Pr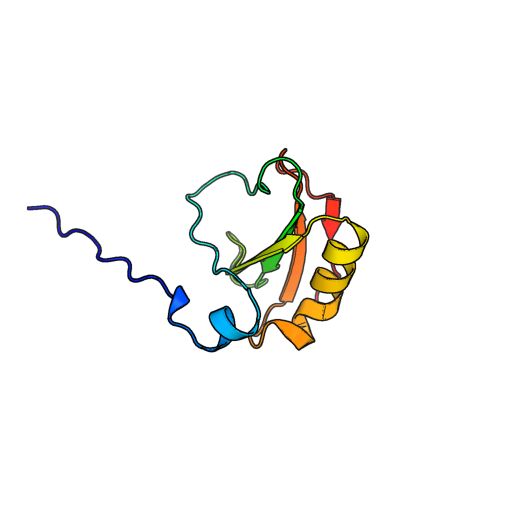otein AF-A0A956RJD8-F1 (afdb_monomer_lite)

Radius of gyration: 13.83 Å; chains: 1; bounding box: 28×50×30 Å

Secondary structure (DSSP, 8-state):
---------GGG-HHHHHHTPEE--PPSS---PPTT-EEEEEE-TTSTT--SEEEEESSHHHHHHHHHHHHHHSSS---EEEEE-TT--EEEEPPP-

Structure (mmCIF, N/CA/C/O backbone):
data_AF-A0A956RJD8-F1
#
_entry.id   AF-A0A956RJD8-F1
#
loop_
_atom_site.group_PDB
_atom_site.id
_atom_site.type_symbol
_atom_site.label_atom_id
_atom_site.label_alt_id
_atom_site.label_comp_id
_atom_site.label_asym_id
_atom_site.label_entity_id
_atom_site.label_seq_id
_atom_site.pdbx_PDB_ins_code
_atom_site.Cartn_x
_atom_site.Cartn_y
_atom_site.Cartn_z
_atom_site.occupancy
_atom_site.B_iso_or_equiv
_atom_site.auth_seq_id
_atom_site.auth_comp_id
_atom_site.auth_asym_id
_atom_site.auth_atom_id
_atom_site.pdbx_PDB_model_num
ATOM 1 N N . MET A 1 1 ? 1.121 37.788 2.520 1.00 35.91 1 MET A N 1
ATOM 2 C CA . MET A 1 1 ? 0.508 37.070 1.380 1.00 35.91 1 MET A CA 1
ATOM 3 C C . MET A 1 1 ? 1.176 35.708 1.270 1.00 35.91 1 MET A C 1
ATOM 5 O O . MET A 1 1 ? 2.293 35.634 0.779 1.00 35.91 1 MET A O 1
ATOM 9 N N . SER A 1 2 ? 0.562 34.657 1.821 1.00 36.31 2 SER A N 1
ATOM 10 C CA . SER A 1 2 ? 1.119 33.301 1.737 1.00 36.31 2 SER A CA 1
ATOM 11 C C . SER A 1 2 ? 0.730 32.703 0.386 1.00 36.31 2 SER A C 1
ATOM 13 O O . SER A 1 2 ? -0.461 32.613 0.083 1.00 36.31 2 SER A O 1
ATOM 15 N N . ARG A 1 3 ? 1.719 32.369 -0.453 1.00 36.53 3 ARG A N 1
ATOM 16 C CA . ARG A 1 3 ? 1.495 31.624 -1.697 1.00 36.53 3 ARG A CA 1
ATOM 17 C C . ARG A 1 3 ? 0.928 30.266 -1.296 1.00 36.53 3 ARG A C 1
ATOM 19 O O . ARG A 1 3 ? 1.646 29.454 -0.720 1.00 36.53 3 ARG A O 1
ATOM 26 N N . ARG A 1 4 ? -0.363 30.041 -1.558 1.00 34.31 4 ARG A N 1
ATOM 27 C CA . ARG A 1 4 ? -0.929 28.691 -1.537 1.00 34.31 4 ARG A CA 1
ATOM 28 C C . ARG A 1 4 ? -0.089 27.867 -2.506 1.00 34.31 4 ARG A C 1
ATOM 30 O O . ARG A 1 4 ? 0.005 28.201 -3.681 1.00 34.31 4 ARG A O 1
ATOM 37 N N . LEU A 1 5 ? 0.605 26.870 -1.970 1.00 28.77 5 LEU A N 1
ATOM 38 C CA . LEU A 1 5 ? 1.214 25.822 -2.769 1.00 28.77 5 LEU A CA 1
ATOM 39 C C . LEU A 1 5 ? 0.041 25.108 -3.442 1.00 28.77 5 LEU A C 1
ATOM 41 O O . LEU A 1 5 ? -0.697 24.383 -2.778 1.00 28.77 5 LEU A O 1
ATOM 45 N N . ASP A 1 6 ? -0.190 25.393 -4.720 1.00 30.06 6 ASP A N 1
ATOM 46 C CA . ASP A 1 6 ? -1.168 24.679 -5.535 1.00 30.06 6 ASP A CA 1
ATOM 47 C C . ASP A 1 6 ? -0.622 23.272 -5.795 1.00 30.06 6 ASP A C 1
ATOM 49 O O . ASP A 1 6 ? -0.036 22.978 -6.838 1.00 30.06 6 ASP A O 1
ATOM 53 N N . TRP A 1 7 ? -0.763 22.396 -4.801 1.00 33.94 7 TRP A N 1
ATOM 54 C CA . TRP A 1 7 ? -0.515 20.972 -4.958 1.00 33.94 7 TRP A CA 1
ATOM 55 C C . TRP A 1 7 ? -1.555 20.428 -5.933 1.00 33.94 7 TRP A C 1
ATOM 57 O O . TRP A 1 7 ? -2.680 20.112 -5.550 1.00 33.94 7 TRP A O 1
ATOM 67 N N . ARG A 1 8 ? -1.196 20.322 -7.214 1.00 33.97 8 ARG A N 1
ATOM 68 C CA . ARG A 1 8 ? -2.017 19.580 -8.171 1.00 33.97 8 ARG A CA 1
ATOM 69 C C . ARG A 1 8 ? -2.021 18.096 -7.785 1.00 33.97 8 ARG A C 1
ATOM 71 O O . ARG A 1 8 ? -0.972 17.573 -7.384 1.00 33.97 8 ARG A O 1
ATOM 78 N N . PRO A 1 9 ? -3.159 17.394 -7.852 1.00 38.22 9 PRO A N 1
ATOM 79 C CA . PRO A 1 9 ? -3.178 15.938 -7.800 1.00 38.22 9 PRO A CA 1
ATOM 80 C C . PRO A 1 9 ? -2.319 15.370 -8.935 1.00 38.22 9 PRO A C 1
ATOM 82 O O . PRO A 1 9 ? -2.419 15.819 -10.069 1.00 38.22 9 PRO A O 1
ATOM 85 N N . TYR A 1 10 ? -1.460 14.399 -8.624 1.00 49.44 10 TYR A N 1
ATOM 86 C CA . TYR A 1 10 ? -0.799 13.543 -9.614 1.00 49.44 10 TYR A CA 1
ATOM 87 C C . TYR A 1 10 ? -1.767 12.425 -10.031 1.00 49.44 10 TYR A C 1
ATOM 89 O O . TYR A 1 10 ? -1.402 11.572 -10.817 1.00 49.44 10 TYR A O 1
ATOM 97 N N . ASP A 1 11 ? -3.020 12.457 -9.565 1.00 49.62 11 ASP A N 1
ATOM 98 C CA . ASP A 1 11 ? -4.120 11.587 -10.002 1.00 49.62 11 ASP A CA 1
ATOM 99 C C . ASP A 1 11 ? -4.479 11.800 -11.491 1.00 49.62 11 ASP A C 1
ATOM 101 O O . ASP A 1 11 ? -5.280 11.063 -12.069 1.00 49.62 11 ASP A O 1
ATOM 105 N N . ASP A 1 12 ? -3.880 12.809 -12.131 1.00 50.25 12 ASP A N 1
ATOM 106 C CA . ASP A 1 12 ? -3.862 12.990 -13.583 1.00 50.25 12 ASP A CA 1
ATOM 107 C C . ASP A 1 12 ? -2.738 12.193 -14.281 1.00 50.25 12 ASP A C 1
ATOM 109 O O . ASP A 1 12 ? -2.661 12.219 -15.510 1.00 50.25 12 ASP A O 1
ATOM 113 N N . ASP A 1 13 ? -1.894 11.465 -13.539 1.00 59.03 13 ASP A N 1
ATOM 114 C CA . ASP A 1 13 ? -0.918 10.522 -14.086 1.00 59.03 13 ASP A CA 1
ATOM 115 C C . ASP A 1 13 ? -1.664 9.326 -14.720 1.00 59.03 13 ASP A C 1
ATOM 117 O O . ASP A 1 13 ? -2.428 8.624 -14.039 1.00 59.03 13 ASP A O 1
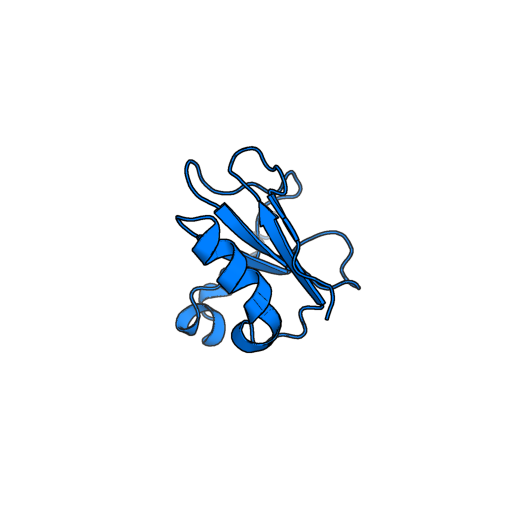ATOM 121 N N . PRO A 1 14 ? -1.481 9.074 -16.029 1.00 61.59 14 PRO A N 1
ATOM 122 C 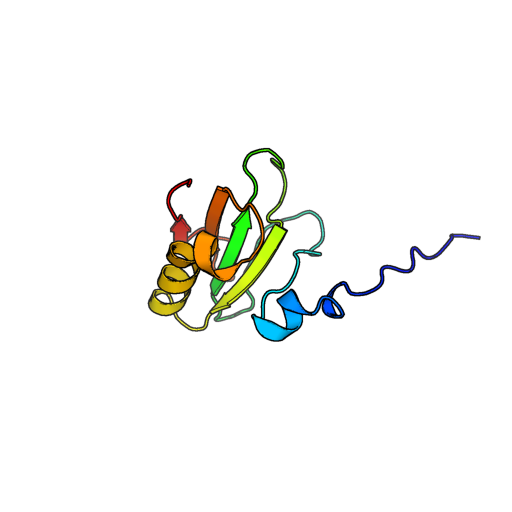CA . PRO A 1 14 ? -2.153 7.979 -16.723 1.00 61.59 14 PRO A CA 1
ATOM 123 C C . PRO A 1 14 ? -1.899 6.593 -16.110 1.00 61.59 14 PRO A C 1
ATOM 125 O O . PRO A 1 14 ? -2.768 5.726 -16.203 1.00 61.59 14 PRO A O 1
ATOM 128 N N . ILE A 1 15 ? -0.743 6.377 -15.474 1.00 59.91 15 ILE A N 1
ATOM 129 C CA . ILE A 1 15 ? -0.351 5.106 -14.854 1.00 59.91 15 ILE A CA 1
ATOM 130 C C . ILE A 1 15 ? -1.121 4.899 -13.551 1.00 59.91 15 ILE A C 1
ATOM 132 O O . ILE A 1 15 ? -1.701 3.829 -13.356 1.00 59.91 15 ILE A O 1
ATOM 136 N N . ALA A 1 16 ? -1.213 5.921 -12.696 1.00 62.31 16 ALA A N 1
ATOM 137 C CA . ALA A 1 16 ? -2.011 5.866 -11.467 1.00 62.31 16 ALA A CA 1
ATOM 138 C C . ALA A 1 16 ? -3.486 5.547 -11.775 1.00 62.31 16 ALA A C 1
ATOM 140 O O . ALA A 1 16 ? -4.083 4.657 -11.164 1.00 62.31 16 ALA A O 1
ATOM 141 N N . ARG A 1 17 ? -4.052 6.188 -12.810 1.00 66.81 17 ARG A N 1
ATOM 142 C CA . ARG A 1 17 ? -5.426 5.921 -13.274 1.00 66.81 17 ARG A CA 1
ATOM 143 C C . ARG A 1 17 ? -5.625 4.504 -13.807 1.00 66.81 17 ARG A C 1
ATOM 145 O O . ARG A 1 17 ? -6.676 3.916 -13.572 1.00 66.81 17 ARG A O 1
ATOM 152 N N . ALA A 1 18 ? -4.650 3.965 -14.536 1.00 65.00 18 ALA A N 1
ATOM 153 C CA . ALA A 1 18 ? -4.746 2.629 -15.120 1.00 65.00 18 ALA A CA 1
ATOM 154 C C . ALA A 1 18 ? -4.576 1.504 -14.084 1.00 65.00 18 ALA A C 1
ATOM 156 O O . ALA A 1 18 ? -5.141 0.426 -14.252 1.00 65.00 18 ALA A O 1
ATOM 157 N N . THR A 1 19 ? -3.800 1.746 -13.025 1.00 64.44 19 THR A N 1
ATOM 158 C CA . THR A 1 19 ? -3.393 0.721 -12.046 1.00 64.44 19 THR A CA 1
ATOM 159 C C . THR A 1 19 ? -4.149 0.797 -10.718 1.00 64.44 19 THR A C 1
ATOM 161 O O . THR A 1 19 ? -4.135 -0.168 -9.955 1.00 64.44 19 THR A O 1
ATOM 164 N N . GLY A 1 20 ? -4.821 1.918 -10.431 1.00 68.69 20 GLY A N 1
ATOM 165 C CA . GLY A 1 20 ? -5.474 2.163 -9.140 1.00 68.69 20 GLY A CA 1
ATOM 166 C C . GLY A 1 20 ? -4.493 2.476 -8.004 1.00 68.69 20 GLY A C 1
ATOM 167 O O . GLY A 1 20 ? -4.870 2.419 -6.834 1.00 68.69 20 GLY A O 1
ATOM 168 N N . ILE A 1 21 ? -3.238 2.783 -8.338 1.00 69.19 21 ILE A N 1
ATOM 169 C CA . ILE A 1 21 ? -2.186 3.151 -7.390 1.00 69.19 21 ILE A CA 1
ATOM 170 C C . ILE A 1 21 ? -2.348 4.619 -6.993 1.00 69.19 21 ILE A C 1
ATOM 172 O O . ILE A 1 21 ? -2.496 5.487 -7.850 1.00 69.19 21 ILE A O 1
ATOM 176 N N . SER A 1 22 ? -2.282 4.904 -5.692 1.00 71.75 22 SER A N 1
ATOM 177 C CA . SER A 1 22 ? -2.270 6.270 -5.160 1.00 71.75 22 SER A CA 1
ATOM 178 C C . SER A 1 22 ? -0.854 6.666 -4.768 1.00 71.75 22 SER A C 1
ATOM 180 O O . SER A 1 22 ? -0.190 5.931 -4.045 1.00 71.75 22 SER A O 1
ATOM 182 N N . PHE A 1 23 ? -0.371 7.835 -5.181 1.00 73.31 23 PHE A N 1
ATOM 183 C CA . PHE A 1 23 ? 0.885 8.353 -4.632 1.00 73.31 23 PHE A CA 1
ATOM 184 C C . PHE A 1 23 ? 0.707 8.750 -3.171 1.00 73.31 23 PHE A C 1
ATOM 186 O O . PHE A 1 23 ? -0.301 9.355 -2.794 1.00 73.31 23 PHE A O 1
ATOM 193 N N . ASN A 1 24 ? 1.703 8.449 -2.345 1.00 71.94 24 ASN A N 1
ATOM 194 C CA . ASN A 1 24 ? 1.636 8.795 -0.942 1.00 71.94 24 ASN A CA 1
ATOM 195 C C . ASN A 1 24 ? 1.828 10.303 -0.756 1.00 71.94 24 ASN A C 1
ATOM 197 O O . ASN A 1 24 ? 2.898 10.860 -0.996 1.00 71.94 24 ASN A O 1
ATOM 201 N N . ARG A 1 25 ? 0.764 10.965 -0.307 1.00 72.12 25 ARG A N 1
ATOM 202 C CA . ARG A 1 25 ? 0.744 12.389 0.053 1.00 72.12 25 ARG A CA 1
ATOM 203 C C . ARG A 1 25 ? 0.359 12.597 1.510 1.00 72.12 25 ARG A C 1
ATOM 205 O O . ARG A 1 25 ? 0.045 13.719 1.909 1.00 72.12 25 ARG A O 1
ATOM 212 N N . GLU A 1 26 ? 0.319 11.517 2.284 1.00 69.44 26 GLU A N 1
ATOM 213 C CA . GLU A 1 26 ? -0.065 11.578 3.683 1.00 69.44 26 GLU A CA 1
ATOM 214 C C . GLU A 1 26 ? 0.926 12.480 4.441 1.00 69.44 26 GLU A C 1
ATOM 216 O O . GLU A 1 26 ? 2.122 12.499 4.116 1.00 69.44 26 GLU A O 1
ATOM 221 N N . PRO A 1 27 ? 0.460 13.291 5.411 1.00 68.12 27 PRO A N 1
ATOM 222 C CA . PRO A 1 27 ? 1.336 14.098 6.252 1.00 68.12 27 PRO A CA 1
ATOM 223 C C . PRO A 1 27 ? 2.444 13.266 6.903 1.00 68.12 27 PRO A C 1
ATOM 225 O O . PRO A 1 27 ? 2.369 12.045 6.983 1.00 68.12 27 PRO A O 1
ATOM 228 N N . ALA A 1 28 ? 3.496 13.938 7.382 1.00 66.06 28 ALA A N 1
ATOM 229 C CA . ALA A 1 28 ? 4.480 13.264 8.231 1.00 66.06 28 ALA A CA 1
ATOM 230 C C . ALA A 1 28 ? 3.780 12.589 9.404 1.00 66.06 28 ALA A C 1
ATOM 232 O O . ALA A 1 28 ? 2.997 13.246 10.090 1.00 66.06 28 ALA A O 1
ATOM 233 N N . GLY A 1 29 ? 4.059 11.310 9.628 1.00 69.56 29 GLY A N 1
ATOM 234 C CA . GLY A 1 29 ? 3.413 10.569 10.693 1.00 69.56 29 GLY A CA 1
ATOM 235 C C . GLY A 1 29 ? 3.335 9.081 10.414 1.00 69.56 29 GLY A C 1
ATOM 236 O O . GLY A 1 29 ? 4.011 8.545 9.539 1.00 69.56 29 GLY A O 1
ATOM 237 N N . GLU A 1 30 ? 2.512 8.430 11.220 1.00 78.00 30 GLU A N 1
ATOM 238 C CA . GLU A 1 30 ? 2.318 6.992 11.190 1.00 78.00 30 GLU A CA 1
ATOM 239 C C . GLU A 1 30 ? 1.573 6.563 9.925 1.00 78.00 30 GLU A C 1
ATOM 241 O O . GLU A 1 30 ? 0.529 7.119 9.581 1.00 78.00 30 GLU A O 1
ATOM 246 N N . LEU A 1 31 ? 2.120 5.558 9.249 1.00 83.69 31 LEU A N 1
ATOM 247 C CA . LEU A 1 31 ? 1.514 4.941 8.081 1.00 83.69 31 LEU A CA 1
ATOM 248 C C . LEU A 1 31 ? 0.398 4.012 8.540 1.00 83.69 31 LEU A C 1
ATOM 250 O O . LEU A 1 31 ? 0.657 3.073 9.284 1.00 83.69 31 LEU A O 1
ATOM 254 N N . ARG A 1 32 ? -0.841 4.278 8.125 1.00 87.12 32 ARG A N 1
ATOM 255 C CA . ARG A 1 32 ? -2.012 3.491 8.523 1.00 87.12 32 ARG A CA 1
ATOM 256 C C . ARG A 1 32 ? -2.917 3.241 7.332 1.00 87.12 32 ARG A C 1
ATOM 258 O O . ARG A 1 32 ? -3.114 4.117 6.490 1.00 87.12 32 ARG A O 1
ATOM 265 N N . ALA A 1 33 ? -3.507 2.055 7.289 1.00 88.00 33 ALA A N 1
ATOM 266 C CA . ALA A 1 33 ? -4.596 1.781 6.369 1.00 88.00 33 ALA A CA 1
ATOM 267 C C . ALA A 1 33 ? -5.900 2.463 6.832 1.00 88.00 33 ALA A C 1
ATOM 269 O O . ALA A 1 33 ? -6.061 2.776 8.016 1.00 88.00 33 ALA A O 1
ATOM 270 N N . PRO A 1 34 ? -6.870 2.673 5.927 1.00 87.56 34 PRO A N 1
ATOM 271 C CA . PRO A 1 34 ? -8.237 2.993 6.315 1.00 87.56 34 PRO A CA 1
ATOM 272 C C . PRO A 1 34 ? -8.828 1.904 7.219 1.00 87.56 34 PRO A C 1
ATOM 274 O O . PRO A 1 34 ? -8.438 0.739 7.143 1.00 87.56 34 PRO A O 1
ATOM 277 N N . ALA A 1 35 ? -9.811 2.273 8.044 1.00 89.12 35 ALA A N 1
ATOM 278 C CA . ALA A 1 35 ? -10.478 1.331 8.939 1.00 89.12 35 ALA A CA 1
ATOM 279 C C . ALA A 1 35 ? -11.001 0.105 8.172 1.00 89.12 35 ALA A C 1
ATOM 281 O O . ALA A 1 35 ? -11.683 0.247 7.157 1.00 89.12 35 ALA A O 1
ATOM 282 N N . SER A 1 36 ? -10.723 -1.093 8.698 1.00 86.06 36 SER A N 1
ATOM 283 C CA . SER A 1 36 ? -11.088 -2.377 8.065 1.00 86.06 36 SER A CA 1
ATOM 284 C C . SER A 1 36 ? -10.453 -2.645 6.688 1.00 86.06 36 SER A C 1
ATOM 286 O O . SER A 1 36 ? -10.951 -3.494 5.949 1.00 86.06 36 SER A O 1
ATOM 288 N N . ALA A 1 37 ? -9.360 -1.961 6.342 1.00 91.62 37 ALA A N 1
ATOM 289 C CA . ALA A 1 37 ? -8.569 -2.220 5.143 1.00 91.62 37 ALA A CA 1
ATOM 290 C C . ALA A 1 37 ? -7.112 -2.557 5.495 1.00 91.62 37 ALA A C 1
ATOM 292 O O . ALA A 1 37 ? -6.654 -2.392 6.626 1.00 91.62 37 ALA A O 1
ATOM 293 N N . LEU A 1 38 ? -6.380 -3.031 4.493 1.00 92.69 38 LEU A N 1
ATOM 294 C CA . LEU A 1 38 ? -4.929 -3.139 4.508 1.00 92.69 38 LEU A CA 1
ATOM 295 C C . LEU A 1 38 ? -4.362 -2.205 3.457 1.00 92.69 38 LEU A C 1
ATOM 297 O O . LEU A 1 38 ? -4.908 -2.115 2.360 1.00 92.69 38 LEU A O 1
ATOM 301 N N . ARG A 1 39 ? -3.237 -1.571 3.758 1.00 92.75 39 ARG A N 1
ATOM 302 C CA . ARG A 1 39 ? -2.551 -0.690 2.822 1.00 92.75 39 ARG A CA 1
ATOM 303 C C . ARG A 1 39 ? -1.208 -1.271 2.449 1.00 92.75 39 ARG A C 1
ATOM 305 O O . ARG A 1 39 ? -0.363 -1.505 3.309 1.00 92.75 39 ARG A O 1
ATOM 312 N N . VAL A 1 40 ? -1.020 -1.507 1.159 1.00 90.06 40 VAL A N 1
ATOM 313 C CA . VAL A 1 40 ? 0.263 -1.888 0.579 1.00 90.06 40 VAL A CA 1
ATOM 314 C C . VAL A 1 40 ? 1.006 -0.615 0.234 1.00 90.06 40 VAL A C 1
ATOM 316 O O . VAL A 1 40 ? 0.515 0.160 -0.571 1.00 90.06 40 VAL A O 1
ATOM 319 N N . TYR A 1 41 ? 2.175 -0.413 0.818 1.00 88.75 41 TYR A N 1
ATOM 320 C CA . TYR A 1 41 ? 3.073 0.696 0.542 1.00 88.75 41 TYR A CA 1
ATOM 321 C C . TYR A 1 41 ? 4.251 0.207 -0.299 1.00 88.75 41 TYR A C 1
ATOM 323 O O . TYR A 1 41 ? 4.843 -0.819 0.037 1.00 88.75 41 TYR A O 1
ATOM 331 N N . ALA A 1 42 ? 4.607 0.935 -1.357 1.00 87.00 42 ALA A N 1
ATOM 332 C CA . ALA A 1 42 ? 5.807 0.671 -2.151 1.00 87.00 42 ALA A CA 1
ATOM 333 C C . ALA A 1 42 ? 6.900 1.699 -1.841 1.00 87.00 42 ALA A C 1
ATOM 335 O O . ALA A 1 42 ? 6.615 2.885 -1.654 1.00 87.00 42 ALA A O 1
ATOM 336 N N . TRP A 1 43 ? 8.145 1.239 -1.788 1.00 84.94 43 TRP A N 1
ATOM 337 C CA . TRP A 1 43 ? 9.275 1.988 -1.244 1.00 84.94 43 TRP A CA 1
ATOM 338 C C . TRP A 1 43 ? 10.421 2.069 -2.241 1.00 84.94 43 TRP A C 1
ATOM 340 O O . TRP A 1 43 ? 10.613 1.136 -3.020 1.00 84.94 43 TRP A O 1
ATOM 350 N N . HIS A 1 44 ? 11.206 3.142 -2.146 1.00 82.94 44 HIS A N 1
ATOM 351 C CA . HIS A 1 44 ? 12.578 3.140 -2.639 1.00 82.94 44 HIS A CA 1
ATOM 352 C C . HIS A 1 44 ? 13.551 3.071 -1.455 1.00 82.94 44 HIS A C 1
ATOM 354 O O . HIS A 1 44 ? 13.330 3.740 -0.446 1.00 82.94 44 HIS A O 1
ATOM 360 N N . ILE A 1 45 ? 14.606 2.266 -1.554 1.00 71.06 45 ILE A N 1
ATOM 361 C CA . ILE A 1 45 ? 15.610 2.046 -0.504 1.00 71.06 45 ILE A CA 1
ATOM 362 C C . ILE A 1 45 ? 16.528 3.262 -0.321 1.00 71.06 45 ILE A C 1
ATOM 364 O O . ILE A 1 45 ? 17.143 3.419 0.729 1.00 71.06 45 ILE A O 1
ATOM 368 N N . ASP A 1 46 ? 16.609 4.135 -1.327 1.00 68.75 46 ASP A N 1
ATOM 369 C CA . ASP A 1 46 ? 17.360 5.392 -1.293 1.00 68.75 46 ASP A CA 1
ATOM 370 C C . ASP A 1 46 ? 16.529 6.590 -0.785 1.00 68.75 46 ASP A C 1
ATOM 372 O O . ASP A 1 46 ? 17.098 7.620 -0.416 1.00 68.75 46 ASP A O 1
ATOM 376 N N . HIS A 1 47 ? 15.200 6.452 -0.680 1.00 54.59 47 HIS A N 1
ATOM 377 C CA . HIS A 1 47 ? 14.285 7.453 -0.118 1.00 54.59 47 HIS A CA 1
ATOM 378 C C . HIS A 1 47 ? 13.800 7.039 1.280 1.00 54.59 47 HIS A C 1
ATOM 380 O O . HIS A 1 47 ? 12.633 6.715 1.503 1.00 54.59 47 HIS A O 1
ATOM 386 N N . ASP A 1 48 ? 14.726 7.097 2.234 1.00 55.22 48 ASP A N 1
ATOM 387 C CA . ASP A 1 48 ? 14.662 6.489 3.573 1.00 55.22 48 ASP A CA 1
ATOM 388 C C . ASP A 1 48 ? 13.662 7.118 4.572 1.00 55.22 48 ASP A C 1
ATOM 390 O O . ASP A 1 48 ? 13.819 7.003 5.784 1.00 55.22 48 ASP A O 1
ATOM 394 N N . GLU A 1 49 ? 12.614 7.801 4.107 1.00 65.00 49 GLU A N 1
ATOM 395 C CA . GLU A 1 49 ? 11.619 8.378 5.022 1.00 65.00 49 GLU A CA 1
ATOM 396 C C . GLU A 1 49 ? 10.177 8.004 4.696 1.00 65.00 49 GLU A C 1
ATOM 398 O O . GLU A 1 49 ? 9.348 8.017 5.611 1.00 65.00 49 GLU A O 1
ATOM 403 N N . ARG A 1 50 ? 9.829 7.689 3.433 1.00 76.00 50 ARG A N 1
ATOM 404 C CA . ARG A 1 50 ? 8.420 7.492 3.050 1.00 76.00 50 ARG A CA 1
ATOM 405 C C . ARG A 1 50 ? 8.192 6.542 1.884 1.00 76.00 50 ARG A C 1
ATOM 407 O O . ARG A 1 50 ? 8.960 6.553 0.926 1.00 76.00 50 ARG A O 1
ATOM 414 N N . PRO A 1 51 ? 7.055 5.828 1.894 1.00 81.50 51 PRO A N 1
ATOM 415 C CA . PRO A 1 51 ? 6.633 5.094 0.725 1.00 81.50 51 PRO A CA 1
ATOM 416 C C . PRO A 1 51 ? 6.192 6.065 -0.359 1.00 81.50 51 PRO A C 1
ATOM 418 O O . PRO A 1 51 ? 5.626 7.119 -0.073 1.00 81.50 51 PRO A O 1
ATOM 421 N N . VAL A 1 52 ? 6.452 5.682 -1.600 1.00 80.62 52 VAL A N 1
ATOM 422 C CA . VAL A 1 52 ? 6.222 6.467 -2.816 1.00 80.62 52 VAL A CA 1
ATOM 423 C C . VAL A 1 52 ? 4.746 6.460 -3.173 1.00 80.62 52 VAL A C 1
ATOM 425 O O . VAL A 1 52 ? 4.153 7.479 -3.528 1.00 80.62 52 VAL A O 1
ATOM 428 N N . CYS A 1 53 ? 4.137 5.287 -3.059 1.00 81.69 53 CYS A N 1
ATOM 429 C CA . CYS A 1 53 ? 2.755 5.050 -3.407 1.00 81.69 53 CYS A CA 1
ATOM 430 C C . CYS A 1 53 ? 2.158 3.952 -2.534 1.00 81.69 53 CYS A C 1
ATOM 432 O O . CYS A 1 53 ? 2.860 3.259 -1.789 1.00 81.69 53 CYS A O 1
ATOM 434 N N . PHE A 1 54 ? 0.840 3.830 -2.611 1.00 87.31 54 PHE A N 1
ATOM 435 C CA . PHE A 1 54 ? 0.086 2.831 -1.899 1.00 87.31 54 PHE A CA 1
ATOM 436 C C . PHE A 1 54 ? -1.129 2.329 -2.680 1.00 87.31 54 PHE A C 1
ATOM 438 O O . PHE A 1 54 ? -1.648 2.995 -3.580 1.00 87.31 54 PHE A O 1
ATOM 445 N N . VAL A 1 55 ? -1.589 1.142 -2.295 1.00 86.44 55 VAL A N 1
ATOM 446 C CA . VAL A 1 55 ? -2.834 0.521 -2.755 1.00 86.44 55 VAL A CA 1
ATOM 447 C C . VAL A 1 55 ? -3.542 -0.090 -1.558 1.00 86.44 55 VAL A C 1
ATOM 449 O O . VAL A 1 55 ? -2.928 -0.815 -0.776 1.00 86.44 55 VAL A O 1
ATOM 452 N N . ASP A 1 56 ? -4.842 0.162 -1.443 1.00 90.00 56 ASP A N 1
ATOM 453 C CA . ASP A 1 56 ? -5.670 -0.460 -0.417 1.00 90.00 56 ASP A CA 1
ATOM 454 C C . ASP A 1 56 ? -6.207 -1.820 -0.891 1.00 90.00 56 ASP A C 1
ATOM 456 O O . ASP A 1 56 ? -6.563 -2.021 -2.056 1.00 90.00 56 ASP A O 1
ATOM 460 N N . ALA A 1 57 ? -6.260 -2.772 0.032 1.00 88.25 57 ALA A N 1
ATOM 461 C CA . ALA A 1 57 ? -6.754 -4.121 -0.172 1.00 88.25 57 ALA A CA 1
ATOM 462 C C . ALA A 1 57 ? -7.719 -4.509 0.953 1.00 88.25 57 ALA A C 1
ATOM 464 O O . ALA A 1 57 ? -7.547 -4.146 2.114 1.00 88.25 57 ALA A O 1
ATOM 465 N N . ASP A 1 58 ? -8.729 -5.291 0.593 1.00 92.31 58 ASP A N 1
ATOM 466 C CA . ASP A 1 58 ? -9.780 -5.787 1.485 1.00 92.31 58 ASP A CA 1
ATOM 467 C C . ASP A 1 58 ? -9.375 -7.048 2.264 1.00 92.31 58 ASP A C 1
ATOM 469 O O . ASP A 1 58 ? -9.992 -7.402 3.266 1.00 92.31 58 ASP A O 1
ATOM 473 N N . THR A 1 59 ? -8.338 -7.752 1.807 1.00 92.25 59 THR A N 1
ATOM 474 C CA . THR A 1 59 ? -7.891 -9.022 2.383 1.00 92.25 59 THR A CA 1
ATOM 475 C C . THR A 1 59 ? -6.372 -9.130 2.398 1.00 92.25 59 THR A C 1
ATOM 477 O O . THR A 1 59 ? -5.678 -8.649 1.499 1.00 92.25 59 THR A O 1
ATOM 480 N N . LEU A 1 60 ? -5.837 -9.846 3.393 1.00 93.94 60 LEU A N 1
ATOM 481 C CA . LEU A 1 60 ? -4.394 -10.085 3.505 1.00 93.94 60 LEU A CA 1
ATOM 482 C C . LEU A 1 60 ? -3.838 -10.876 2.316 1.00 93.94 60 LEU A C 1
ATOM 484 O O . LEU A 1 60 ? -2.728 -10.608 1.867 1.00 93.94 60 LEU A O 1
ATOM 488 N N . ALA A 1 61 ? -4.607 -11.829 1.784 1.00 93.81 61 ALA A N 1
ATOM 489 C CA . ALA A 1 61 ? -4.205 -12.599 0.611 1.00 93.81 61 ALA A CA 1
ATOM 490 C C . ALA A 1 61 ? -4.008 -11.694 -0.616 1.00 93.81 61 ALA A C 1
ATOM 492 O O . ALA A 1 61 ? -2.979 -11.782 -1.285 1.00 93.81 61 ALA A O 1
ATOM 493 N N . ARG A 1 62 ? -4.951 -10.774 -0.866 1.00 89.75 62 ARG A N 1
ATOM 494 C CA . ARG A 1 62 ? -4.839 -9.778 -1.936 1.00 89.75 62 ARG A CA 1
ATOM 495 C C . ARG A 1 62 ? -3.679 -8.817 -1.692 1.00 89.75 62 ARG A C 1
ATOM 497 O O . ARG A 1 62 ? -2.903 -8.572 -2.608 1.00 89.75 62 ARG A O 1
ATOM 504 N N . ALA A 1 63 ? -3.533 -8.312 -0.467 1.00 90.56 63 ALA A N 1
ATOM 505 C CA . ALA A 1 63 ? -2.458 -7.390 -0.110 1.00 90.56 63 ALA A CA 1
ATOM 506 C C . ALA A 1 63 ? -1.066 -8.002 -0.348 1.00 90.56 63 ALA A C 1
ATOM 508 O O . ALA A 1 63 ? -0.192 -7.345 -0.906 1.00 90.56 63 ALA A O 1
ATOM 509 N N . ARG A 1 64 ? -0.878 -9.281 0.007 1.00 92.50 64 ARG A N 1
ATOM 510 C CA . ARG A 1 64 ? 0.360 -10.029 -0.267 1.00 92.50 64 ARG A CA 1
ATOM 511 C C . ARG A 1 64 ? 0.612 -10.197 -1.758 1.00 92.50 64 ARG A C 1
ATOM 513 O O . ARG A 1 64 ? 1.697 -9.876 -2.217 1.00 92.50 64 ARG A O 1
ATOM 520 N N . ALA A 1 65 ? -0.399 -10.627 -2.514 1.00 88.38 65 ALA A N 1
ATOM 521 C CA . ALA A 1 65 ? -0.272 -10.786 -3.961 1.00 88.38 65 ALA A CA 1
ATOM 522 C C . ALA A 1 65 ? 0.104 -9.466 -4.660 1.00 88.38 65 ALA A C 1
ATOM 524 O O . ALA A 1 65 ? 0.914 -9.470 -5.582 1.00 88.38 65 ALA A O 1
ATOM 525 N N . ILE A 1 66 ? -0.448 -8.336 -4.198 1.00 85.50 66 ILE A N 1
ATOM 526 C CA . ILE A 1 66 ? -0.056 -7.006 -4.676 1.00 85.50 66 ILE A CA 1
ATOM 527 C C . ILE A 1 66 ? 1.404 -6.737 -4.311 1.00 85.50 66 ILE A C 1
ATOM 529 O O . ILE A 1 66 ? 2.183 -6.460 -5.215 1.00 85.50 66 ILE A O 1
ATOM 533 N N . ALA A 1 67 ? 1.776 -6.857 -3.031 1.00 87.88 67 ALA A N 1
ATOM 534 C CA . ALA A 1 67 ? 3.127 -6.580 -2.535 1.00 87.88 67 ALA A CA 1
ATOM 535 C C . ALA A 1 67 ? 4.213 -7.403 -3.253 1.00 87.88 67 ALA A C 1
ATOM 537 O O . ALA A 1 67 ? 5.255 -6.861 -3.610 1.00 87.88 67 ALA A O 1
ATOM 538 N N . ASP A 1 68 ? 3.946 -8.681 -3.524 1.00 86.62 68 ASP A N 1
ATOM 539 C CA . ASP A 1 68 ? 4.864 -9.577 -4.239 1.00 86.62 68 ASP A CA 1
ATOM 540 C C . ASP A 1 68 ? 4.929 -9.275 -5.746 1.00 86.62 68 ASP A C 1
ATOM 542 O O . ASP A 1 68 ? 5.918 -9.583 -6.405 1.00 86.62 68 ASP A O 1
ATOM 546 N N . GLY A 1 69 ? 3.880 -8.668 -6.305 1.00 79.69 69 GLY A N 1
ATOM 547 C CA . GLY A 1 69 ? 3.799 -8.275 -7.712 1.00 79.69 69 GLY A CA 1
ATOM 548 C C . GLY A 1 69 ? 4.239 -6.837 -7.992 1.00 79.69 69 GLY A C 1
ATOM 549 O O . GLY A 1 69 ? 4.205 -6.411 -9.146 1.00 79.69 69 GLY A O 1
ATOM 550 N N . VAL A 1 70 ? 4.625 -6.071 -6.968 1.00 74.75 70 VAL A N 1
ATOM 551 C CA . VAL A 1 70 ? 4.917 -4.636 -7.083 1.00 74.75 70 VAL A CA 1
ATOM 552 C C . VAL A 1 70 ? 5.950 -4.311 -8.183 1.00 74.75 70 VAL A C 1
ATOM 554 O O . VAL A 1 70 ? 5.628 -3.452 -9.003 1.00 74.75 70 VAL A O 1
ATOM 557 N N . PRO A 1 71 ? 7.096 -5.008 -8.337 1.00 65.00 71 PRO A N 1
ATOM 558 C CA . PRO A 1 71 ? 8.049 -4.709 -9.418 1.00 65.00 71 PRO A CA 1
ATOM 559 C C . PRO A 1 71 ? 7.450 -4.809 -10.824 1.00 65.00 71 PRO A C 1
ATOM 561 O O . PRO A 1 71 ? 7.821 -4.055 -11.718 1.00 65.00 71 PRO A O 1
ATOM 564 N N . GLY A 1 72 ? 6.508 -5.735 -11.024 1.00 63.34 72 GLY A N 1
ATOM 565 C CA . GLY A 1 72 ? 5.839 -5.938 -12.309 1.00 63.34 72 GLY A CA 1
ATOM 566 C C . GLY A 1 72 ? 4.647 -5.008 -12.545 1.00 63.34 72 GLY A C 1
ATOM 567 O O . GLY A 1 72 ? 4.273 -4.784 -13.692 1.00 63.34 72 GLY A O 1
ATOM 568 N N . ASN A 1 73 ? 4.057 -4.462 -11.477 1.00 62.22 73 ASN A N 1
ATOM 569 C CA . ASN A 1 73 ? 2.787 -3.732 -11.532 1.00 62.22 73 ASN A CA 1
ATOM 570 C C . ASN A 1 73 ? 2.928 -2.219 -11.334 1.00 62.22 73 ASN A C 1
ATOM 572 O O . ASN A 1 73 ? 2.051 -1.472 -11.761 1.00 62.22 73 ASN A O 1
ATOM 576 N N . CYS A 1 74 ? 3.986 -1.755 -10.664 1.00 59.25 74 CYS A N 1
ATOM 577 C CA . CYS A 1 74 ? 4.099 -0.350 -10.271 1.00 59.25 74 CYS A CA 1
ATOM 578 C C . CYS A 1 74 ? 4.576 0.553 -11.417 1.00 59.25 74 CYS A C 1
ATOM 580 O O . CYS A 1 74 ? 4.282 1.738 -11.400 1.00 59.25 74 CYS A O 1
ATOM 582 N N . GLY A 1 75 ? 5.296 0.025 -12.416 1.00 59.25 75 GLY A N 1
ATOM 583 C CA . GLY A 1 75 ? 5.840 0.830 -13.523 1.00 59.25 75 GLY A CA 1
ATOM 584 C C . GLY A 1 75 ? 6.948 1.820 -13.118 1.00 59.25 75 GLY A C 1
ATOM 585 O O . GLY A 1 75 ? 7.431 2.566 -13.967 1.00 59.25 75 GLY A O 1
ATOM 586 N N . TYR A 1 76 ? 7.368 1.804 -11.847 1.00 64.19 76 TYR A N 1
ATOM 587 C CA . TYR A 1 76 ? 8.433 2.621 -11.250 1.00 64.19 76 TYR A CA 1
ATOM 588 C C . TYR A 1 76 ? 9.487 1.715 -10.583 1.00 64.19 76 TYR A C 1
ATOM 590 O O . TYR A 1 76 ? 9.194 0.561 -10.270 1.00 64.19 76 TYR A O 1
ATOM 598 N N . ASN A 1 77 ? 10.697 2.235 -10.338 1.00 70.56 77 ASN A N 1
ATOM 599 C CA . ASN A 1 77 ? 11.846 1.493 -9.778 1.00 70.56 77 ASN A CA 1
ATOM 600 C C . ASN A 1 77 ? 11.729 1.203 -8.271 1.00 70.56 77 ASN A C 1
ATOM 602 O O . ASN A 1 77 ? 12.591 1.595 -7.506 1.00 70.56 77 ASN A O 1
ATOM 606 N N . VAL A 1 78 ? 10.644 0.604 -7.808 1.00 76.62 78 VAL A N 1
ATOM 607 C CA . VAL A 1 78 ? 10.415 0.328 -6.380 1.00 76.62 78 VAL A CA 1
ATOM 608 C C . VAL A 1 78 ? 11.263 -0.846 -5.879 1.00 76.62 78 VAL A C 1
ATOM 610 O O . VAL A 1 78 ? 11.311 -1.897 -6.513 1.00 76.62 78 VAL A O 1
ATOM 613 N N . ASP A 1 79 ? 11.893 -0.678 -4.718 1.00 81.75 79 ASP A N 1
ATOM 614 C CA . ASP A 1 79 ? 12.850 -1.634 -4.147 1.00 81.75 79 ASP A CA 1
ATOM 615 C C . ASP A 1 79 ? 12.183 -2.693 -3.275 1.00 81.75 79 ASP A C 1
ATOM 617 O O . ASP A 1 79 ? 12.679 -3.807 -3.176 1.00 81.75 79 ASP A O 1
ATOM 621 N N . TYR A 1 80 ? 11.059 -2.377 -2.628 1.00 86.31 80 TYR A N 1
ATOM 622 C CA . TYR A 1 80 ? 10.254 -3.353 -1.888 1.00 86.31 80 TYR A CA 1
ATOM 623 C C . TYR A 1 80 ? 8.846 -2.822 -1.600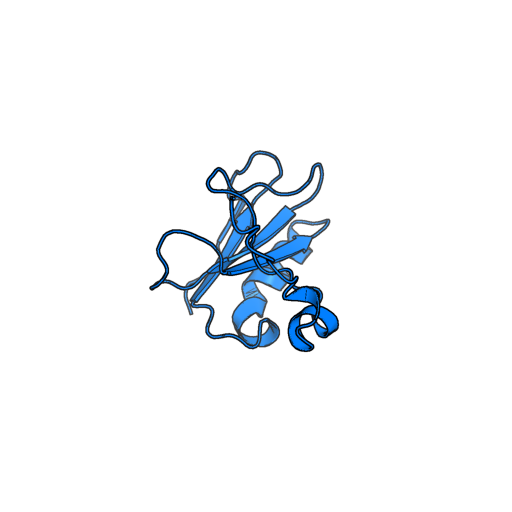 1.00 86.31 80 TYR A C 1
ATOM 625 O O . TYR A 1 80 ? 8.518 -1.661 -1.861 1.00 86.31 80 TYR A O 1
ATOM 633 N N . ALA A 1 81 ? 8.000 -3.683 -1.034 1.00 89.38 81 ALA A N 1
ATOM 634 C CA . ALA A 1 81 ? 6.670 -3.321 -0.567 1.00 89.38 81 ALA A CA 1
ATOM 635 C C . ALA A 1 81 ? 6.413 -3.830 0.856 1.00 89.38 81 ALA A C 1
ATOM 637 O O . ALA A 1 81 ? 6.904 -4.890 1.246 1.00 89.38 81 ALA A O 1
ATOM 638 N N . SER A 1 82 ? 5.604 -3.109 1.626 1.00 92.00 82 SER A N 1
ATOM 639 C CA . SER A 1 82 ? 5.132 -3.537 2.947 1.00 92.00 82 SER A CA 1
ATOM 640 C C . SER A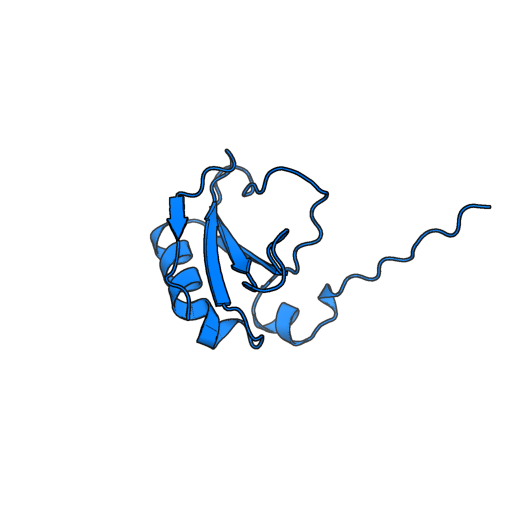 1 82 ? 3.624 -3.360 3.074 1.00 92.00 82 SER A C 1
ATOM 642 O O . SER A 1 82 ? 3.029 -2.553 2.369 1.00 92.00 82 SER A O 1
ATOM 644 N N . VAL A 1 83 ? 2.984 -4.140 3.945 1.00 93.31 83 VAL A N 1
ATOM 645 C CA . VAL A 1 83 ? 1.534 -4.074 4.181 1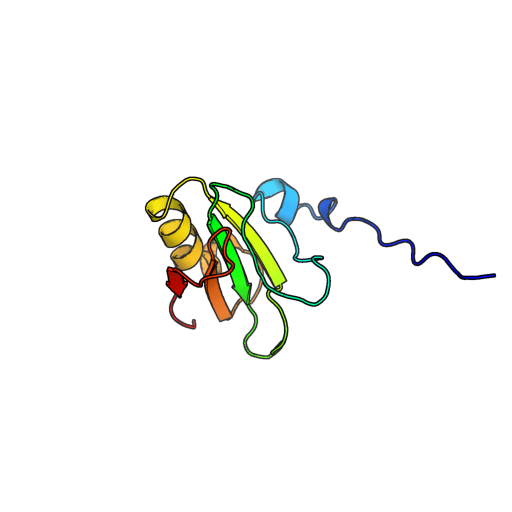.00 93.31 83 VAL A CA 1
ATOM 646 C C . VAL A 1 83 ? 1.279 -3.669 5.615 1.00 93.31 83 VAL A C 1
ATOM 648 O O . VAL A 1 83 ? 1.845 -4.275 6.524 1.00 93.31 83 VAL A O 1
ATOM 651 N N . HIS A 1 84 ? 0.410 -2.683 5.800 1.00 93.69 84 HIS A N 1
ATOM 652 C CA . HIS A 1 84 ? 0.062 -2.107 7.093 1.00 93.69 84 HIS A CA 1
ATOM 653 C C . HIS A 1 84 ? -1.443 -2.206 7.332 1.00 93.69 84 HIS A C 1
ATOM 655 O O . HIS A 1 84 ? -2.224 -2.167 6.378 1.00 93.69 84 HIS A O 1
ATOM 661 N N . ASP A 1 85 ? -1.842 -2.363 8.589 1.00 94.56 85 ASP A N 1
ATOM 662 C CA . ASP A 1 85 ? -3.243 -2.337 9.013 1.00 94.56 85 ASP A CA 1
ATOM 663 C C . ASP A 1 85 ? -3.694 -0.932 9.459 1.00 94.56 85 ASP A C 1
ATOM 665 O O . ASP A 1 85 ? -2.962 0.059 9.351 1.00 94.56 85 ASP A O 1
ATOM 669 N N . ASP A 1 86 ? -4.929 -0.826 9.948 1.00 92.25 86 ASP A N 1
ATOM 670 C CA . ASP A 1 86 ? -5.515 0.429 10.429 1.00 92.25 86 ASP A CA 1
ATOM 671 C C . ASP A 1 86 ? -4.945 0.913 11.776 1.00 92.25 86 ASP A C 1
ATOM 673 O O . ASP A 1 86 ? -5.187 2.050 12.193 1.00 92.25 86 ASP A O 1
ATOM 677 N N . ARG A 1 87 ? -4.134 0.081 12.437 1.00 91.44 87 ARG A N 1
ATOM 678 C CA . ARG A 1 87 ? -3.367 0.412 13.645 1.00 91.44 87 ARG A CA 1
ATOM 679 C C . ARG A 1 87 ? -1.932 0.821 13.330 1.00 91.44 87 ARG A C 1
ATOM 681 O O . ARG A 1 87 ? -1.167 1.027 14.266 1.00 91.44 87 ARG A O 1
ATOM 688 N N . GLY A 1 88 ? -1.573 0.892 12.049 1.00 88.44 88 GLY A N 1
ATOM 689 C CA . GLY A 1 88 ? -0.217 1.179 11.591 1.00 88.44 88 GLY A CA 1
ATOM 690 C C . GLY A 1 88 ? 0.777 0.058 11.860 1.00 88.44 88 GLY A C 1
ATOM 691 O O . GLY A 1 88 ? 1.987 0.277 11.836 1.00 88.44 88 GLY A O 1
ATOM 692 N N . GLN A 1 89 ? 0.289 -1.153 12.138 1.00 91.56 89 GLN A N 1
ATOM 693 C CA . GLN A 1 89 ? 1.157 -2.306 12.285 1.00 91.56 89 GLN A CA 1
ATOM 694 C C . GLN A 1 89 ? 1.495 -2.862 10.914 1.00 91.56 89 GLN A C 1
ATOM 696 O O . GLN A 1 89 ? 0.614 -3.200 10.122 1.00 91.56 89 GLN A O 1
ATOM 701 N N . GLN A 1 90 ? 2.788 -3.030 10.663 1.00 93.44 90 GLN A N 1
ATOM 702 C CA . GLN A 1 90 ? 3.242 -3.782 9.511 1.00 93.44 90 GLN A CA 1
ATOM 703 C C . GLN A 1 90 ? 2.919 -5.272 9.705 1.00 93.44 90 GLN A C 1
ATOM 705 O O . GLN A 1 90 ? 3.467 -5.935 10.585 1.00 93.44 90 GLN A O 1
ATOM 710 N N . VAL A 1 91 ? 2.053 -5.812 8.849 1.00 94.25 91 VAL A N 1
ATOM 711 C CA . VAL A 1 91 ? 1.598 -7.214 8.880 1.00 94.25 91 VAL A CA 1
ATOM 712 C C . VAL A 1 91 ? 2.249 -8.083 7.800 1.00 94.25 91 VAL A C 1
ATOM 714 O O . VAL A 1 91 ? 2.127 -9.311 7.822 1.00 94.25 91 VAL A O 1
ATOM 717 N N . TYR A 1 92 ? 2.941 -7.464 6.839 1.00 92.69 92 TYR A N 1
ATOM 718 C CA . TYR A 1 92 ? 3.729 -8.157 5.821 1.00 92.69 92 TYR A CA 1
ATOM 719 C C . TYR A 1 92 ? 4.858 -7.273 5.278 1.00 92.69 92 TYR A C 1
ATOM 721 O O . TYR A 1 92 ? 4.735 -6.050 5.213 1.00 92.69 92 TYR A O 1
ATOM 729 N N . SER A 1 93 ? 5.948 -7.907 4.847 1.00 87.75 93 SER A N 1
ATOM 730 C CA . SER A 1 93 ? 6.996 -7.286 4.039 1.00 87.75 93 SER A CA 1
ATOM 731 C C . SER A 1 93 ? 7.301 -8.195 2.862 1.00 87.75 93 SER A C 1
ATOM 733 O O . SER A 1 93 ? 7.652 -9.358 3.067 1.00 87.75 93 SER A O 1
ATOM 735 N N . GLY A 1 94 ? 7.201 -7.652 1.653 1.00 78.94 94 GLY A N 1
ATOM 736 C CA . GLY A 1 94 ? 7.829 -8.250 0.484 1.00 78.94 94 GLY A CA 1
ATOM 737 C C . GLY A 1 94 ? 9.349 -8.227 0.645 1.00 78.94 94 GLY A C 1
ATOM 738 O O . GLY A 1 94 ? 9.896 -7.460 1.448 1.00 78.94 94 GLY A O 1
ATOM 739 N N . ARG A 1 95 ? 10.036 -9.099 -0.094 1.00 74.38 95 ARG A N 1
ATOM 740 C CA . ARG A 1 95 ? 11.500 -9.077 -0.146 1.00 74.38 95 ARG A CA 1
ATOM 741 C C . ARG A 1 95 ? 11.971 -7.851 -0.938 1.00 74.38 95 ARG A C 1
ATOM 743 O O . ARG A 1 95 ? 11.265 -7.459 -1.864 1.00 74.38 95 ARG A O 1
ATOM 750 N N . PRO A 1 96 ? 13.137 -7.278 -0.599 1.00 68.94 96 PRO A N 1
ATOM 751 C CA . PRO A 1 96 ? 13.813 -6.336 -1.478 1.00 68.94 96 PRO A CA 1
ATOM 752 C C . PRO A 1 96 ? 14.143 -6.986 -2.823 1.00 68.94 96 PRO A C 1
ATOM 754 O O . PRO A 1 96 ? 14.466 -8.181 -2.851 1.00 68.94 96 PRO A O 1
ATOM 757 N N . TRP A 1 97 ? 14.035 -6.210 -3.897 1.00 63.19 97 TRP A N 1
ATOM 758 C CA . TRP A 1 97 ? 14.236 -6.635 -5.284 1.00 63.19 97 TRP A CA 1
ATOM 759 C C . TRP A 1 97 ? 15.588 -6.178 -5.825 1.00 63.19 97 TRP A C 1
ATOM 761 O O . TRP A 1 97 ? 15.995 -5.039 -5.519 1.00 63.19 97 TRP A O 1
#

Foldseek 3Di:
DDPPPPPDACCVVPLCVVQVKHFDPDPQDFDEDPAQWKKKFFADPVVPRGGGIIDIDNDPVVSVVCQQCCVVRVPDPTQGMFMAYRVSDTPDTGHGD

pLDDT: mean 74.33, std 17.71, range [28.77, 94.56]

Sequence (97 aa):
MSRRLDWRPYDDDPIARATGISFNREPAGELRAPASALRVYAWHIDHDERPVCFVDADTLARARAIADGVPGNCGYNVDYASVHDDRGQQVYSGRPW